Protein AF-A0AA86YNT6-F1 (afdb_monomer)

Solvent-accessible surface area (backbone atoms only — not compara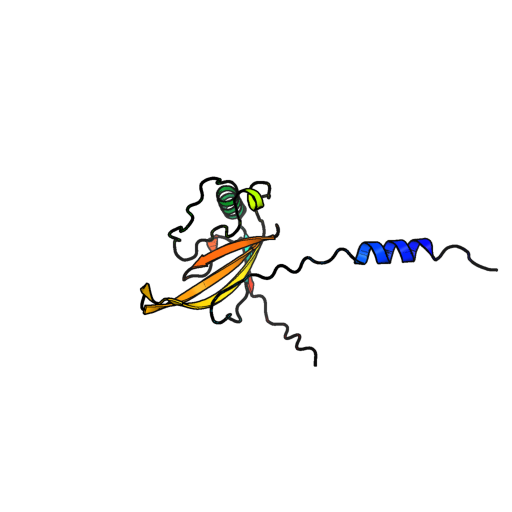ble to full-atom values): 8532 Å² total; per-residue (Å²): 142,79,90,91,84,75,64,72,67,55,58,53,54,57,63,63,67,64,68,67,79,80,82,80,84,82,88,72,75,54,53,74,50,88,64,31,38,37,34,34,35,29,74,69,46,13,45,52,54,30,57,59,30,56,41,77,85,65,67,93,78,69,88,71,59,71,21,46,77,41,75,68,62,55,38,88,81,34,50,86,56,73,58,42,56,34,34,42,34,39,36,19,43,30,78,36,75,93,74,73,40,79,37,41,38,34,43,32,38,30,78,81,74,50,44,28,40,25,38,66,37,70,68,57,72,86,46,29,80,43,76,43,77,53,75,86,78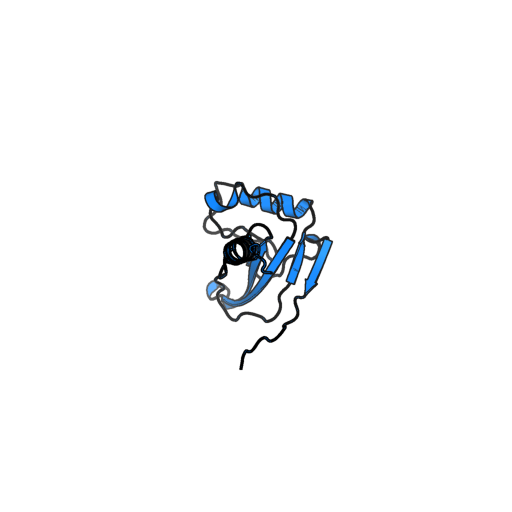,84,79,73,82,128

Nearest PDB structures (foldseek):
  3q62-assembly1_A  TM=4.405E-01  e=9.049E-01  Yersinia pestis CO92
  4b0j-assembly6_N  TM=4.003E-01  e=1.019E+00  Pseudomonas aeruginosa PAO1
  5ho9-assembly2_B  TM=5.752E-01  e=8.625E+00  Geobacillus stearothermophilus
  3px3-assembly1_D  TM=3.739E-01  e=2.794E+00  Streptomyces fradiae
  5a65-assembly2_B  TM=2.263E-01  e=7.137E-01  Mus musculus

pLDDT: mean 83.21, std 17.57, range [40.44, 98.56]

Organism: NCBI:txid471874

Foldseek 3Di:
DDDDPDPPVVVVVVVVVPPPPPDDDDDDDAAWDQWKKKFQFDPVLLVVQLVLLQDQDDDPDDDADAQDKHFPDHSVVRNPDHRFRMKMKTWHWDQDPVVRDIKIKMWMATPRRTIIIGIRHHHDNNRGPDMDIDHDPPPPPD

Secondary structure (DSSP, 8-state):
-----SSHHHHHHHHHTT-----------SEEEEEEEEEEE-HHHHHHHHHHHT-SS--SS----TT--EE-S-HHHHTTPPPPSEEEEEEEEEEETTTTEEEEEEEEEETTS-EEEEESSPPPGGGEEEEEEE--------

Seque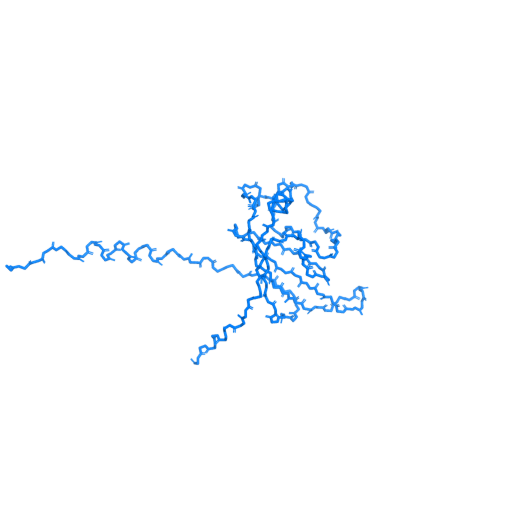nce (142 aa):
MINKLKYPLLSSLLLTLTVSATAQAVTLRGEIQPDRYTYYLTPAYGKTLKALNDKSNRPYYPIYPHGELYPYGSYQQTKDKPAPTAMTCISSVYYNRGAAANWLKIACVDNNGLEYEGNQKWPPKSVATRICKVEKHDVIPS

Structure (mmCIF, N/CA/C/O backbone):
data_AF-A0AA86YNT6-F1
#
_entry.id   AF-A0AA86YNT6-F1
#
loop_
_atom_site.group_PDB
_atom_site.id
_atom_site.type_symbol
_atom_site.label_atom_id
_atom_site.label_alt_id
_atom_site.label_comp_id
_atom_site.la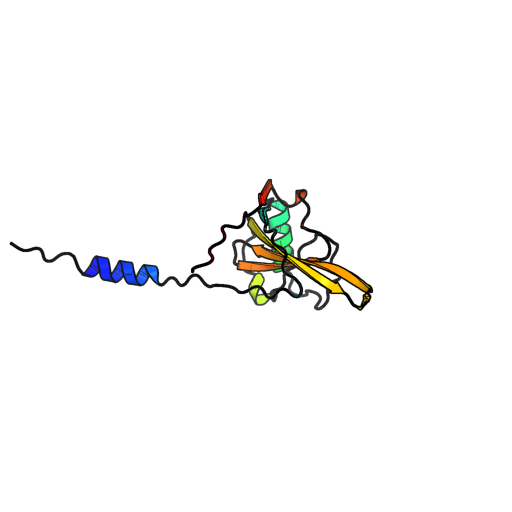bel_asym_id
_atom_site.label_entity_id
_atom_site.label_seq_id
_atom_site.pdbx_PDB_ins_code
_atom_site.Cartn_x
_atom_site.Cartn_y
_atom_site.Cartn_z
_atom_site.occupancy
_atom_site.B_iso_or_equiv
_atom_site.auth_seq_id
_atom_site.auth_comp_id
_atom_site.auth_asym_id
_atom_site.auth_atom_id
_atom_site.pdbx_PDB_model_num
ATOM 1 N N . MET A 1 1 ? -56.660 -26.804 12.114 1.00 40.59 1 MET A N 1
ATOM 2 C CA . MET A 1 1 ? -56.055 -26.781 10.758 1.00 40.59 1 MET A CA 1
ATOM 3 C C . MET A 1 1 ? -56.470 -25.458 10.115 1.00 40.59 1 MET A C 1
ATOM 5 O O . MET A 1 1 ? -57.655 -25.201 10.122 1.00 40.59 1 MET A O 1
ATOM 9 N N . ILE A 1 2 ? -55.645 -24.516 9.654 1.00 46.06 2 ILE A N 1
ATOM 10 C CA . ILE A 1 2 ? -54.264 -24.507 9.161 1.00 46.06 2 ILE A CA 1
ATOM 11 C C . ILE A 1 2 ? -53.679 -23.090 9.361 1.00 46.06 2 ILE A C 1
ATOM 13 O O . ILE A 1 2 ? -54.280 -22.088 8.989 1.00 46.06 2 ILE A O 1
ATOM 17 N N . ASN A 1 3 ? -52.500 -23.070 9.982 1.00 48.31 3 ASN A N 1
ATOM 18 C CA . ASN A 1 3 ? -51.348 -22.172 9.849 1.00 48.31 3 ASN A CA 1
ATOM 19 C C . ASN A 1 3 ? -51.492 -20.885 8.990 1.00 48.31 3 ASN A C 1
ATOM 21 O O . ASN A 1 3 ? -51.387 -20.935 7.766 1.00 48.31 3 ASN A O 1
ATOM 25 N N . LYS A 1 4 ? -51.590 -19.711 9.634 1.00 49.94 4 LYS A N 1
ATOM 26 C CA . LYS A 1 4 ? -51.435 -18.386 8.994 1.00 49.94 4 LYS A CA 1
ATOM 27 C C . LYS A 1 4 ? -50.250 -17.610 9.578 1.00 49.94 4 LYS A C 1
ATOM 29 O O . LYS A 1 4 ? -50.432 -16.541 10.138 1.00 49.94 4 LYS A O 1
ATOM 34 N N . LEU A 1 5 ? -49.031 -18.143 9.491 1.00 52.47 5 LEU A N 1
ATOM 35 C CA . LEU A 1 5 ? -47.846 -17.415 9.970 1.00 52.47 5 LEU A CA 1
ATOM 36 C C . LEU A 1 5 ? -46.560 -17.870 9.254 1.00 52.47 5 LEU A C 1
ATOM 38 O O . LEU A 1 5 ? -45.687 -18.469 9.866 1.00 52.47 5 LEU A O 1
ATOM 42 N N . LYS A 1 6 ? -46.440 -17.659 7.932 1.00 51.62 6 LYS A N 1
ATOM 43 C CA . LYS A 1 6 ? -45.190 -17.983 7.197 1.00 51.62 6 LYS A CA 1
ATOM 44 C C . LYS A 1 6 ? -44.764 -17.026 6.073 1.00 51.62 6 LYS A C 1
ATOM 46 O O . LYS A 1 6 ? -43.681 -17.210 5.537 1.00 51.62 6 LYS A O 1
ATOM 51 N N . TYR A 1 7 ? -45.539 -15.994 5.734 1.00 53.94 7 TYR A N 1
ATOM 52 C CA . TYR A 1 7 ? -45.231 -15.134 4.578 1.00 53.94 7 TYR A CA 1
ATOM 53 C C . TYR A 1 7 ? -44.521 -13.789 4.855 1.00 53.94 7 TYR A C 1
ATOM 55 O O . TYR A 1 7 ? -43.714 -13.402 4.012 1.00 53.94 7 TYR A O 1
ATOM 63 N N . PRO A 1 8 ? -44.698 -13.079 5.993 1.00 52.75 8 PRO A N 1
ATOM 64 C CA . PRO A 1 8 ? -44.028 -11.783 6.166 1.00 52.75 8 PRO A CA 1
ATOM 65 C C . PRO A 1 8 ? -42.524 -11.927 6.460 1.00 52.75 8 PRO A C 1
ATOM 67 O O . PRO A 1 8 ? -41.735 -11.073 6.074 1.00 52.75 8 PRO A O 1
ATOM 70 N N . LEU A 1 9 ? -42.111 -13.041 7.078 1.00 53.47 9 LEU A N 1
ATOM 71 C CA . LEU A 1 9 ? -40.706 -13.337 7.385 1.00 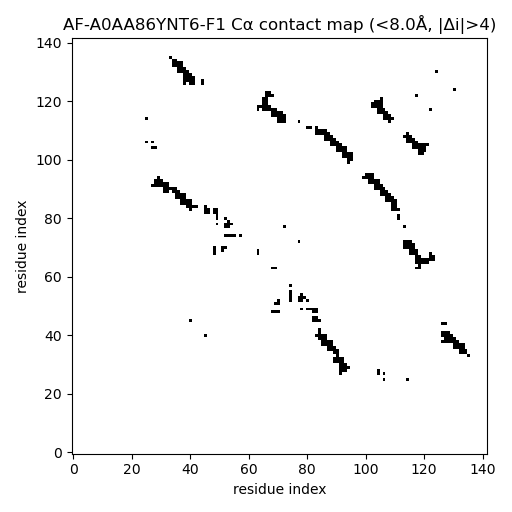53.47 9 LEU A CA 1
ATOM 72 C C . LEU A 1 9 ? -39.869 -13.628 6.131 1.00 53.47 9 LEU A C 1
ATOM 74 O O . LEU A 1 9 ? -38.729 -13.185 6.052 1.00 53.47 9 LEU A O 1
ATOM 78 N N . LEU A 1 10 ? -40.435 -14.323 5.135 1.00 53.31 10 LEU A N 1
ATOM 79 C CA . LEU A 1 10 ? -39.743 -14.586 3.868 1.00 53.31 10 LEU A CA 1
ATOM 80 C C . LEU A 1 10 ? -39.572 -13.310 3.032 1.00 53.31 10 LEU A C 1
ATOM 82 O O . LEU A 1 10 ? -38.516 -13.114 2.436 1.00 53.31 10 LEU A O 1
ATOM 86 N N . SER A 1 11 ? -40.574 -12.423 3.028 1.00 54.94 11 SER A N 1
ATOM 87 C CA . SER A 1 11 ? -40.511 -11.171 2.265 1.00 54.94 11 SER A CA 1
ATOM 88 C C . SER A 1 11 ? -39.462 -10.198 2.817 1.00 54.94 11 SER A C 1
ATOM 90 O O . SER A 1 11 ? -38.779 -9.540 2.035 1.00 54.94 11 SER A O 1
ATOM 92 N N . SER A 1 12 ? -39.281 -10.136 4.141 1.00 53.94 12 SER A N 1
ATOM 93 C CA . SER A 1 12 ? -38.222 -9.324 4.759 1.00 53.94 12 SER A CA 1
ATOM 94 C C . SER A 1 12 ? -36.820 -9.905 4.537 1.00 53.94 12 SER A C 1
ATOM 96 O O . SER A 1 12 ? -35.873 -9.142 4.364 1.00 53.94 12 SER A O 1
ATOM 98 N N . LEU A 1 13 ? -36.677 -11.236 4.487 1.00 55.28 13 LEU A N 1
ATOM 99 C CA . LEU A 1 13 ? -35.388 -11.907 4.267 1.00 55.28 13 LEU A CA 1
ATOM 100 C C . LEU A 1 13 ? -34.854 -11.703 2.834 1.00 55.28 13 LEU A C 1
ATOM 102 O O . LEU A 1 13 ? -33.652 -11.531 2.631 1.00 55.28 13 LEU A O 1
ATOM 106 N N . LEU A 1 14 ? -35.752 -11.662 1.842 1.00 56.22 14 LEU A N 1
ATOM 107 C CA . LEU A 1 14 ? -35.417 -11.358 0.444 1.00 56.22 14 LEU A CA 1
ATOM 108 C C . LEU A 1 14 ? -34.992 -9.893 0.246 1.00 56.22 14 LEU A C 1
ATOM 110 O O . LEU A 1 14 ? -34.082 -9.634 -0.536 1.00 56.22 14 LEU A O 1
ATOM 114 N N . LEU A 1 15 ? -35.578 -8.949 0.996 1.00 53.56 15 LEU A N 1
ATOM 115 C CA . LEU A 1 15 ? -35.205 -7.527 0.942 1.00 53.56 15 LEU A CA 1
ATOM 116 C C . LEU A 1 15 ? -33.846 -7.237 1.607 1.00 53.56 15 LEU A C 1
ATOM 118 O O . LEU A 1 15 ? -33.150 -6.306 1.213 1.00 53.56 15 LEU A O 1
ATOM 122 N N . THR A 1 16 ? -33.434 -8.043 2.593 1.00 55.53 16 THR A N 1
ATOM 123 C CA . THR A 1 16 ? -32.088 -7.947 3.190 1.00 55.53 16 THR A CA 1
ATOM 124 C C . THR A 1 16 ? -30.987 -8.552 2.317 1.00 55.53 16 THR A C 1
ATOM 126 O O . THR A 1 16 ? -29.823 -8.193 2.476 1.00 55.53 16 THR A O 1
ATOM 129 N N . LEU A 1 17 ? -31.326 -9.447 1.380 1.00 54.16 17 LEU A N 1
ATOM 130 C CA . LEU A 1 17 ? -30.342 -10.098 0.506 1.00 54.16 17 LEU A CA 1
ATOM 131 C C . LEU A 1 17 ? -29.905 -9.222 -0.679 1.00 54.16 17 LEU A C 1
ATOM 133 O O . LEU A 1 17 ? -28.901 -9.518 -1.320 1.00 54.16 17 LEU A O 1
ATOM 137 N N . THR A 1 18 ? -30.627 -8.135 -0.962 1.00 54.12 18 THR A N 1
ATOM 138 C CA . THR A 1 18 ? -30.293 -7.176 -2.024 1.00 54.12 18 THR A CA 1
ATOM 139 C C . THR A 1 18 ? -29.368 -6.059 -1.550 1.00 54.12 18 THR A C 1
ATOM 141 O O . THR A 1 18 ? -29.278 -5.033 -2.225 1.00 54.12 18 THR A O 1
ATOM 144 N N . VAL A 1 19 ? -28.662 -6.223 -0.419 1.00 57.50 19 VAL A N 1
ATOM 145 C CA . VAL A 1 19 ? -27.470 -5.407 -0.133 1.00 57.50 19 VAL A CA 1
ATOM 146 C C . VAL A 1 19 ? -26.434 -5.784 -1.185 1.00 57.50 19 VAL A C 1
ATOM 148 O O . VAL A 1 19 ? -25.608 -6.675 -1.010 1.00 57.50 19 VAL A O 1
ATOM 151 N N . SER A 1 20 ? -26.572 -5.143 -2.338 1.00 53.16 20 SER A N 1
ATOM 152 C CA . SER A 1 20 ? -25.706 -5.237 -3.492 1.00 53.16 20 SER A CA 1
ATOM 153 C C . SER A 1 20 ? -24.277 -5.069 -3.012 1.00 53.16 20 SER A C 1
ATOM 155 O O . SER A 1 20 ? -23.890 -3.979 -2.585 1.00 53.16 20 SER A O 1
ATOM 157 N N . ALA A 1 21 ? -23.504 -6.153 -3.062 1.00 57.19 21 ALA A N 1
ATOM 158 C CA . ALA A 1 21 ? -22.064 -6.063 -2.967 1.00 57.19 21 ALA A CA 1
ATOM 159 C C . ALA A 1 21 ? -21.629 -5.092 -4.067 1.00 57.19 21 ALA A C 1
ATOM 161 O O . ALA A 1 21 ? -21.768 -5.382 -5.256 1.00 57.19 21 ALA A O 1
ATOM 162 N N . THR A 1 22 ? -21.196 -3.894 -3.681 1.00 57.25 22 THR A N 1
ATOM 163 C CA . THR A 1 22 ? -20.681 -2.920 -4.634 1.00 57.25 22 THR A CA 1
ATOM 164 C C . THR A 1 22 ? -19.387 -3.494 -5.189 1.00 57.25 22 THR A C 1
ATOM 166 O O . THR A 1 22 ? -18.358 -3.481 -4.514 1.00 57.25 22 THR A O 1
ATOM 169 N N . ALA A 1 23 ? -19.446 -4.051 -6.396 1.00 62.09 23 ALA A N 1
ATOM 170 C CA . ALA A 1 23 ? -18.255 -4.448 -7.121 1.00 62.09 23 ALA A CA 1
ATOM 171 C C . ALA A 1 23 ? -17.528 -3.169 -7.552 1.00 62.09 23 ALA A C 1
ATOM 173 O O . ALA A 1 23 ? -18.007 -2.424 -8.405 1.00 62.09 23 ALA A O 1
ATOM 174 N N . GLN A 1 24 ? -16.393 -2.890 -6.919 1.00 66.62 24 GLN A N 1
ATOM 175 C CA . GLN A 1 24 ? -15.491 -1.820 -7.330 1.00 66.62 24 GLN A CA 1
ATOM 176 C C . GLN A 1 24 ? -14.472 -2.418 -8.298 1.00 66.62 24 GLN A C 1
ATOM 178 O O . GLN A 1 24 ? -13.771 -3.376 -7.963 1.00 66.62 24 GLN A O 1
ATOM 183 N N . ALA A 1 25 ? -14.424 -1.886 -9.517 1.00 74.56 25 ALA A N 1
ATOM 184 C CA . ALA A 1 25 ? -13.433 -2.277 -10.505 1.00 74.56 25 ALA A CA 1
ATOM 185 C C . ALA A 1 25 ? -12.212 -1.364 -10.372 1.00 74.56 25 ALA A C 1
ATOM 187 O O . ALA A 1 25 ? -12.285 -0.174 -10.669 1.00 74.56 25 ALA A O 1
ATOM 188 N N . VAL A 1 26 ? -11.085 -1.934 -9.949 1.00 79.69 26 VAL A N 1
ATOM 189 C CA . VAL A 1 26 ? -9.802 -1.228 -9.951 1.00 79.69 26 VAL A CA 1
ATOM 190 C C . VAL A 1 26 ? -9.271 -1.204 -11.379 1.00 79.69 26 VAL A C 1
ATOM 192 O O . VAL A 1 26 ? -9.100 -2.252 -12.005 1.00 79.69 26 VAL A O 1
ATOM 195 N N . THR A 1 27 ? -8.982 -0.012 -11.895 1.00 79.38 27 THR A N 1
ATOM 196 C CA . THR A 1 27 ? -8.356 0.131 -13.214 1.00 79.38 27 THR A CA 1
ATOM 197 C C . THR A 1 27 ? -6.845 0.060 -13.063 1.00 79.38 27 THR A C 1
ATOM 199 O O . THR A 1 27 ? -6.232 0.937 -12.462 1.00 79.38 27 THR A O 1
ATOM 202 N N . LEU A 1 28 ? -6.229 -0.978 -13.628 1.00 86.62 28 LEU A N 1
ATOM 203 C CA . LEU A 1 28 ? -4.789 -1.191 -13.544 1.00 86.62 28 LEU A CA 1
ATOM 204 C C . LEU A 1 28 ? -4.204 -1.421 -14.940 1.00 86.62 28 LEU A C 1
ATOM 206 O O . LEU A 1 28 ? -4.602 -2.338 -15.653 1.00 86.62 28 LEU A O 1
ATOM 210 N N . ARG A 1 29 ? -3.266 -0.562 -15.348 1.00 87.38 29 ARG A N 1
ATOM 211 C CA . ARG A 1 29 ? -2.626 -0.643 -16.666 1.00 87.38 29 ARG A CA 1
ATOM 212 C C . ARG A 1 29 ? -1.547 -1.720 -16.687 1.00 87.38 29 ARG A C 1
ATOM 214 O O . ARG A 1 29 ? -0.661 -1.703 -15.846 1.00 87.38 29 ARG A O 1
ATOM 221 N N . GLY A 1 30 ? -1.516 -2.493 -17.768 1.00 91.56 30 GLY A N 1
ATOM 222 C CA . GLY A 1 30 ? -0.461 -3.465 -18.043 1.00 91.56 30 GLY A CA 1
ATOM 223 C C . GLY A 1 30 ? -0.969 -4.891 -17.911 1.00 91.56 30 GLY A C 1
ATOM 224 O O . GLY A 1 30 ? -2.171 -5.130 -17.822 1.00 91.56 30 GLY A O 1
ATOM 225 N N . GLU A 1 31 ? -0.043 -5.837 -17.915 1.00 93.94 31 GLU A N 1
ATOM 226 C CA . GLU A 1 31 ? -0.352 -7.248 -17.734 1.00 93.94 31 GLU A CA 1
ATOM 227 C C . GLU A 1 31 ? -0.552 -7.544 -16.247 1.00 93.94 31 GLU A C 1
ATOM 229 O O . GLU A 1 31 ? 0.396 -7.461 -15.459 1.00 93.94 31 GLU A O 1
ATOM 234 N N . ILE A 1 32 ? -1.788 -7.869 -15.862 1.00 93.06 32 ILE A N 1
ATOM 235 C CA . ILE A 1 32 ? -2.136 -8.249 -14.490 1.00 93.06 32 ILE A CA 1
ATOM 236 C C . ILE A 1 32 ? -1.369 -9.512 -14.104 1.00 93.06 32 ILE A C 1
ATOM 238 O O . ILE A 1 32 ? -1.408 -10.521 -14.803 1.00 93.06 32 ILE A O 1
ATOM 242 N N . GLN A 1 33 ? -0.696 -9.457 -12.962 1.00 93.06 33 GLN A N 1
ATOM 243 C CA . GLN A 1 33 ? 0.055 -10.582 -12.424 1.00 93.06 33 GLN A CA 1
ATOM 244 C C . GLN A 1 33 ? -0.851 -11.459 -11.546 1.00 93.06 33 GLN A C 1
ATOM 246 O O . GLN A 1 33 ? -1.778 -10.948 -10.913 1.00 93.06 33 GLN A O 1
ATOM 251 N N . PRO A 1 34 ? -0.585 -12.775 -11.460 1.00 89.38 34 PRO A N 1
ATOM 252 C CA . PRO A 1 34 ? -1.436 -13.710 -10.719 1.00 89.38 34 PRO A CA 1
ATOM 253 C C . PRO A 1 34 ? -1.365 -13.526 -9.198 1.00 89.38 34 PRO A C 1
ATOM 255 O O . PRO A 1 34 ? -2.265 -13.953 -8.478 1.00 89.38 34 PRO A O 1
ATOM 258 N N . ASP A 1 35 ? -0.291 -12.912 -8.705 1.00 91.62 35 ASP A N 1
ATOM 259 C CA . ASP A 1 35 ? -0.052 -12.730 -7.283 1.00 91.62 35 ASP A CA 1
ATOM 260 C C . ASP A 1 35 ? -0.960 -11.644 -6.690 1.00 91.62 35 ASP A C 1
ATOM 262 O O . ASP A 1 35 ? -0.935 -10.475 -7.088 1.00 91.62 35 ASP A O 1
ATOM 266 N N . ARG A 1 36 ? -1.720 -12.043 -5.667 1.00 93.00 36 ARG A N 1
ATOM 267 C CA . ARG A 1 36 ? -2.564 -11.180 -4.843 1.00 93.00 36 ARG A CA 1
ATOM 268 C C . ARG A 1 36 ? -2.215 -11.395 -3.376 1.00 93.00 36 ARG A C 1
ATOM 270 O O . ARG A 1 36 ? -2.078 -12.534 -2.931 1.00 93.00 36 ARG A O 1
ATOM 277 N N . TYR A 1 37 ? -2.097 -10.314 -2.614 1.00 95.94 37 TYR A N 1
ATOM 278 C CA . TYR A 1 37 ? -1.715 -10.370 -1.203 1.00 95.94 37 TYR A CA 1
ATOM 279 C C . TYR A 1 37 ? -2.668 -9.551 -0.341 1.00 95.94 37 TYR A C 1
ATOM 281 O O . TYR A 1 37 ? -2.947 -8.395 -0.650 1.00 95.94 37 TYR A O 1
ATOM 289 N N . THR A 1 38 ? -3.118 -10.121 0.771 1.00 97.25 38 THR A N 1
ATOM 290 C CA . THR A 1 38 ? -3.824 -9.390 1.826 1.00 97.25 38 THR A CA 1
ATOM 291 C C . THR A 1 38 ? -2.855 -9.074 2.957 1.00 97.25 38 THR A C 1
ATOM 293 O O . THR A 1 38 ? -2.263 -9.970 3.561 1.00 97.25 38 THR A O 1
ATOM 296 N N . TYR A 1 39 ? -2.704 -7.788 3.249 1.00 97.94 39 TYR A N 1
ATOM 297 C CA . TYR A 1 39 ? -1.893 -7.249 4.329 1.00 97.94 39 TYR A CA 1
ATOM 298 C C . TYR A 1 39 ? -2.803 -6.913 5.509 1.00 97.94 39 TYR A C 1
ATOM 300 O O . TYR A 1 39 ? -3.710 -6.092 5.378 1.00 97.94 39 TYR A O 1
ATOM 308 N N . TYR A 1 40 ? -2.543 -7.510 6.667 1.00 98.19 40 TYR A N 1
ATOM 309 C CA . TYR A 1 40 ? -3.121 -7.085 7.941 1.00 98.19 40 TYR A CA 1
ATOM 310 C C . TYR A 1 40 ? -2.188 -6.041 8.539 1.00 98.19 40 TYR A C 1
ATOM 312 O O . TYR A 1 40 ? -1.082 -6.365 8.970 1.00 98.19 40 TYR A O 1
ATOM 320 N N . LEU A 1 41 ? -2.596 -4.779 8.475 1.00 98.44 41 LEU A N 1
ATOM 321 C CA . LEU A 1 41 ? -1.719 -3.640 8.706 1.00 98.44 41 LEU A CA 1
ATOM 322 C C . LEU A 1 41 ? -1.325 -3.521 10.176 1.00 98.44 41 LEU A C 1
ATOM 324 O O . LEU A 1 41 ? -2.095 -3.837 11.085 1.00 98.44 41 LEU A O 1
ATOM 328 N N . THR A 1 42 ? -0.126 -2.999 10.417 1.00 98.56 42 THR A N 1
ATOM 329 C CA . THR A 1 42 ? 0.202 -2.499 11.752 1.00 98.56 42 THR A CA 1
ATOM 330 C C . THR A 1 42 ? -0.663 -1.268 12.064 1.00 98.56 42 THR A C 1
ATOM 332 O O . THR A 1 42 ? -0.952 -0.475 11.161 1.00 98.56 42 THR A O 1
ATOM 335 N N . PRO A 1 43 ? -1.034 -1.028 13.337 1.00 98.44 43 PRO A N 1
ATOM 336 C CA . PRO A 1 43 ? -1.760 0.187 13.709 1.00 98.44 43 PRO A CA 1
ATOM 337 C C . PRO A 1 43 ? -1.010 1.471 13.330 1.00 98.44 43 PRO A C 1
ATOM 339 O O . PRO A 1 43 ? -1.629 2.468 12.966 1.00 98.44 43 PRO A O 1
ATOM 342 N N . ALA A 1 44 ? 0.326 1.444 13.398 1.00 98.25 44 ALA A N 1
ATOM 343 C CA . ALA A 1 44 ? 1.172 2.563 12.999 1.00 98.25 44 ALA A CA 1
ATOM 344 C C . ALA A 1 44 ? 1.017 2.876 11.504 1.00 98.25 44 ALA A C 1
ATOM 346 O O . ALA A 1 44 ? 0.755 4.022 11.146 1.00 98.25 44 ALA A O 1
ATOM 347 N N . TYR A 1 45 ? 1.093 1.862 10.637 1.00 97.75 45 TYR A N 1
ATOM 348 C CA . TYR A 1 45 ? 0.954 2.074 9.198 1.00 97.75 45 TYR A CA 1
ATOM 349 C C . TYR A 1 45 ? -0.475 2.457 8.792 1.00 97.75 45 TYR A C 1
ATOM 351 O O . TYR A 1 45 ? -0.656 3.350 7.967 1.00 97.75 45 TYR A O 1
ATOM 359 N N . GLY A 1 46 ? -1.500 1.880 9.428 1.00 97.88 46 GLY A N 1
ATOM 360 C CA . GLY A 1 46 ? -2.890 2.310 9.228 1.00 97.88 46 GLY A CA 1
ATOM 361 C C . GLY A 1 46 ? -3.091 3.802 9.528 1.00 97.88 46 GLY A C 1
ATOM 362 O O . GLY A 1 46 ? -3.746 4.514 8.764 1.00 97.88 46 GLY A O 1
ATOM 363 N N . LYS A 1 47 ? -2.464 4.323 10.594 1.00 98.00 47 LYS A N 1
ATOM 364 C CA . LYS A 1 47 ? -2.469 5.767 10.896 1.00 98.00 47 LYS A CA 1
ATOM 365 C C . LYS A 1 47 ? -1.737 6.588 9.835 1.00 98.00 47 LYS A C 1
ATOM 367 O O . LYS A 1 47 ? -2.222 7.660 9.486 1.00 98.00 47 LYS A O 1
ATOM 372 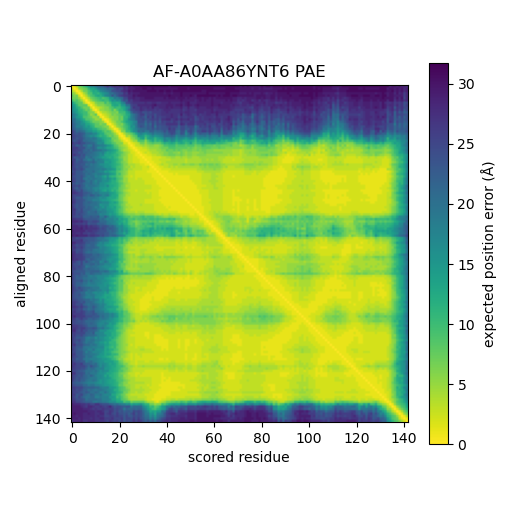N N . THR A 1 48 ? -0.621 6.093 9.297 1.00 96.00 48 THR A N 1
ATOM 373 C CA . THR A 1 48 ? 0.083 6.742 8.178 1.00 96.00 48 THR A CA 1
ATOM 374 C C . THR A 1 48 ? -0.826 6.882 6.960 1.00 96.00 48 THR A C 1
ATOM 376 O O . THR A 1 48 ? -0.946 7.977 6.410 1.00 96.00 48 THR A O 1
ATOM 379 N N . LEU A 1 49 ? -1.528 5.815 6.571 1.00 95.81 49 LEU A N 1
ATOM 380 C CA . LEU A 1 49 ? -2.459 5.853 5.440 1.00 95.81 49 LEU A CA 1
ATOM 381 C C . LEU A 1 49 ? -3.635 6.796 5.696 1.00 95.81 49 LEU A C 1
ATOM 383 O O . LEU A 1 49 ? -3.985 7.578 4.814 1.00 95.81 49 LEU A O 1
ATOM 387 N N . LYS A 1 50 ? -4.185 6.810 6.917 1.00 96.25 50 LYS A N 1
ATOM 388 C CA . LYS A 1 50 ? -5.184 7.814 7.303 1.00 96.25 50 LYS A CA 1
ATOM 389 C C . LYS A 1 50 ? -4.645 9.236 7.154 1.00 96.25 50 LYS A C 1
ATOM 391 O O . LYS A 1 50 ? -5.291 10.072 6.538 1.00 96.25 50 LYS A O 1
ATOM 396 N N . ALA A 1 51 ? -3.447 9.509 7.660 1.00 94.69 51 ALA A N 1
ATOM 397 C CA . ALA A 1 51 ? -2.849 10.834 7.548 1.00 94.69 51 ALA A CA 1
ATOM 398 C C . ALA A 1 51 ? -2.649 11.256 6.081 1.00 94.69 51 ALA A C 1
ATOM 400 O O . ALA A 1 51 ? -2.783 12.433 5.762 1.00 94.69 51 ALA A O 1
ATOM 401 N N . LEU A 1 52 ? -2.365 10.320 5.168 1.00 92.81 52 LEU A N 1
ATOM 402 C CA . LEU A 1 52 ? -2.349 10.599 3.728 1.00 92.81 52 LEU A CA 1
ATOM 403 C C . LEU A 1 52 ? -3.759 10.895 3.194 1.00 92.81 52 LEU A C 1
ATOM 405 O O . LEU A 1 52 ? -3.942 11.878 2.471 1.00 92.81 52 LEU A O 1
ATOM 409 N N . ASN A 1 53 ? -4.749 10.099 3.599 1.00 93.81 53 ASN A N 1
ATOM 410 C CA . ASN A 1 53 ? -6.168 10.267 3.270 1.00 93.81 53 ASN A CA 1
ATOM 411 C C . ASN A 1 53 ? -6.795 11.567 3.810 1.00 93.81 53 ASN A C 1
ATOM 413 O O . ASN A 1 53 ? -7.778 12.057 3.251 1.00 93.81 53 ASN A O 1
ATOM 417 N N . ASP A 1 54 ? -6.196 12.180 4.822 1.00 94.06 54 ASP A N 1
ATOM 418 C CA . ASP A 1 54 ? -6.681 13.431 5.410 1.00 94.06 54 ASP A CA 1
ATOM 419 C C . ASP A 1 54 ? -5.978 14.672 4.826 1.00 94.06 54 ASP A C 1
ATOM 421 O O . ASP A 1 54 ? -6.373 15.806 5.100 1.00 94.06 54 ASP A O 1
ATOM 425 N N . LYS A 1 55 ? -4.951 14.498 3.980 1.00 91.88 55 LYS A N 1
ATOM 426 C CA . LYS A 1 55 ? -4.290 15.623 3.296 1.00 91.88 55 LYS A CA 1
ATOM 427 C C . LYS A 1 55 ? -5.156 16.146 2.154 1.00 91.88 55 LYS A C 1
ATOM 429 O O . LYS A 1 55 ? -5.398 15.423 1.189 1.00 91.88 55 LYS A O 1
ATOM 434 N N . SER A 1 56 ? -5.557 17.413 2.242 1.00 88.31 56 SER A N 1
ATOM 435 C CA . SER A 1 56 ? -6.317 18.123 1.204 1.00 88.31 56 SER A CA 1
ATOM 436 C C . SER A 1 56 ? -5.455 18.596 0.033 1.00 88.31 56 SER A C 1
ATOM 438 O O . SER A 1 56 ? -5.928 18.629 -1.098 1.00 88.31 56 SER A O 1
ATOM 440 N N . ASN A 1 57 ? -4.181 18.907 0.279 1.00 86.00 57 ASN A N 1
ATOM 441 C CA . ASN A 1 57 ? -3.245 19.391 -0.735 1.00 86.00 57 ASN A CA 1
ATOM 442 C C . ASN A 1 57 ? -2.323 18.267 -1.241 1.00 86.00 57 ASN A C 1
ATOM 444 O O . ASN A 1 57 ? -1.113 18.285 -1.005 1.00 86.00 57 ASN A O 1
ATOM 448 N N . ARG A 1 58 ? -2.898 17.232 -1.867 1.00 83.69 58 ARG A N 1
ATOM 449 C CA . ARG A 1 58 ? -2.100 16.149 -2.466 1.00 83.69 58 ARG A CA 1
ATOM 450 C C . ARG A 1 58 ? -1.547 16.590 -3.821 1.00 83.69 58 ARG A C 1
ATOM 452 O O . ARG A 1 58 ? -2.303 17.154 -4.611 1.00 83.69 58 ARG A O 1
ATOM 459 N N . PRO A 1 59 ? -0.269 16.308 -4.124 1.00 80.31 59 PRO A N 1
ATOM 460 C CA . PRO A 1 59 ? 0.259 16.559 -5.455 1.00 80.31 59 PRO A CA 1
ATOM 461 C C . PRO A 1 59 ? -0.505 15.730 -6.494 1.00 80.31 59 PRO A C 1
ATOM 463 O O . PRO A 1 59 ? -0.809 14.564 -6.260 1.00 80.31 59 PRO A O 1
ATOM 466 N N . TYR A 1 60 ? -0.793 16.333 -7.647 1.00 73.19 60 TYR A N 1
ATOM 467 C CA . TYR A 1 60 ? -1.469 15.651 -8.756 1.00 73.19 60 TYR A CA 1
ATOM 468 C C . TYR A 1 60 ? -0.570 14.589 -9.418 1.00 73.19 60 TYR A C 1
ATOM 470 O O . TYR A 1 60 ? -1.050 13.544 -9.840 1.00 73.19 60 TYR A O 1
ATOM 478 N N . TYR A 1 61 ? 0.749 14.821 -9.423 1.00 71.19 61 TYR A N 1
ATOM 479 C CA . TYR A 1 61 ? 1.770 13.860 -9.850 1.00 71.19 61 TYR A CA 1
ATOM 480 C C . TYR A 1 61 ? 2.801 13.652 -8.740 1.00 71.19 61 TYR A C 1
ATOM 482 O O . TYR A 1 61 ? 3.839 14.319 -8.726 1.00 71.19 61 TYR A O 1
ATOM 490 N N . PRO A 1 62 ? 2.539 12.778 -7.762 1.00 72.31 62 PRO A N 1
ATOM 491 C CA . PRO A 1 62 ? 3.502 12.565 -6.699 1.00 72.31 62 PRO A CA 1
ATOM 492 C C . PRO A 1 62 ? 4.670 11.709 -7.197 1.00 72.31 62 PRO A C 1
ATOM 494 O O . PRO A 1 62 ? 4.498 10.753 -7.953 1.00 72.31 62 PRO A O 1
ATOM 497 N N . ILE A 1 63 ? 5.872 12.030 -6.721 1.00 75.44 63 ILE A N 1
ATOM 498 C CA . ILE A 1 63 ? 7.023 11.137 -6.845 1.00 75.44 63 ILE A CA 1
ATOM 499 C C . ILE A 1 63 ? 6.930 10.138 -5.696 1.00 75.44 63 ILE A C 1
ATOM 501 O O . ILE A 1 63 ? 7.036 10.504 -4.527 1.00 75.44 63 ILE A O 1
ATOM 505 N N . TYR A 1 64 ? 6.694 8.881 -6.047 1.00 74.31 64 TYR A N 1
ATOM 506 C CA . TYR A 1 64 ? 6.411 7.819 -5.096 1.00 74.31 64 TYR A CA 1
ATOM 507 C C . TYR A 1 64 ? 7.657 6.961 -4.850 1.00 74.31 64 TYR A C 1
ATOM 509 O O . TYR A 1 64 ? 8.079 6.244 -5.765 1.00 74.31 64 TYR A O 1
ATOM 517 N N . PRO A 1 65 ? 8.247 6.995 -3.643 1.00 87.62 65 PRO A N 1
ATOM 518 C CA . PRO A 1 65 ? 9.193 5.982 -3.210 1.00 87.62 65 PRO A CA 1
ATOM 519 C C . PRO A 1 65 ? 8.706 4.557 -3.510 1.00 87.62 65 PRO A C 1
ATOM 521 O O . PRO A 1 65 ? 7.530 4.224 -3.361 1.00 87.62 65 PRO A O 1
ATOM 524 N N . HIS A 1 66 ? 9.624 3.700 -3.951 1.00 90.62 66 HIS A N 1
ATOM 525 C CA . HIS A 1 66 ? 9.287 2.331 -4.332 1.00 90.62 66 HIS A CA 1
ATOM 526 C C . HIS A 1 66 ? 8.809 1.520 -3.129 1.00 90.62 66 HIS A C 1
ATOM 528 O O . HIS A 1 66 ? 9.509 1.434 -2.122 1.00 90.62 66 HIS A O 1
ATOM 534 N N . GLY A 1 67 ? 7.652 0.873 -3.270 1.00 90.19 67 GLY A N 1
ATOM 535 C CA . GLY A 1 67 ? 7.032 0.080 -2.206 1.00 90.19 67 GLY A CA 1
ATOM 536 C C . GLY A 1 67 ? 6.161 0.883 -1.239 1.00 90.19 67 GLY A C 1
ATOM 537 O O . GLY A 1 67 ? 5.480 0.275 -0.422 1.00 90.19 67 GLY A O 1
ATOM 538 N N . GLU A 1 68 ? 6.125 2.212 -1.338 1.00 92.19 68 GLU A N 1
ATOM 539 C CA . GLU A 1 68 ? 5.157 3.013 -0.585 1.00 92.19 68 GLU A CA 1
ATOM 540 C C . GLU A 1 68 ? 3.806 3.079 -1.304 1.00 92.19 68 GLU A C 1
ATOM 542 O O . GLU A 1 68 ? 3.727 2.999 -2.536 1.00 92.19 68 GLU A O 1
ATOM 547 N N . LEU A 1 69 ? 2.743 3.221 -0.511 1.00 93.31 69 LEU A N 1
ATOM 548 C CA . LEU A 1 69 ? 1.365 3.300 -0.981 1.00 93.31 69 LEU A CA 1
ATOM 549 C C . LEU A 1 69 ? 0.813 4.711 -0.848 1.00 93.31 69 LEU A C 1
ATOM 551 O O . LEU A 1 69 ? 1.039 5.401 0.148 1.00 93.31 69 LEU A O 1
ATOM 555 N N . TYR A 1 70 ? 0.024 5.108 -1.840 1.00 91.31 70 TYR A N 1
ATOM 556 C CA . TYR A 1 70 ? -0.514 6.455 -1.932 1.00 91.31 70 TYR A CA 1
ATOM 557 C C . TYR A 1 70 ? -1.981 6.444 -2.327 1.00 91.31 70 TYR A C 1
ATOM 559 O O . TYR A 1 70 ? -2.352 5.647 -3.184 1.00 91.31 70 TYR A O 1
ATOM 567 N N . PRO A 1 71 ? -2.812 7.329 -1.755 1.00 92.12 71 PRO A N 1
ATOM 568 C CA . PRO A 1 71 ? -4.227 7.382 -2.096 1.00 92.12 71 PRO A CA 1
ATOM 569 C C . PRO A 1 71 ? -4.444 7.701 -3.579 1.00 92.12 71 PRO A C 1
ATOM 571 O O . PRO A 1 71 ? -3.882 8.675 -4.082 1.00 92.12 71 PRO A O 1
ATOM 574 N N . TYR A 1 72 ? -5.293 6.919 -4.244 1.00 88.31 72 TYR A N 1
ATOM 575 C CA . TYR A 1 72 ? -5.745 7.186 -5.614 1.00 88.31 72 TYR A CA 1
ATOM 576 C C . TYR A 1 72 ? -6.956 8.134 -5.647 1.00 88.31 72 TYR A C 1
ATOM 578 O O . TYR A 1 72 ? -7.074 8.991 -6.519 1.00 88.31 72 TYR A O 1
ATOM 586 N N . GLY A 1 73 ? -7.847 8.014 -4.657 1.00 84.38 73 GLY A N 1
ATOM 587 C CA . GLY A 1 73 ? -9.062 8.823 -4.555 1.00 84.38 73 GLY A CA 1
ATOM 588 C C . GLY A 1 73 ? -8.813 10.287 -4.172 1.00 84.38 73 GLY A C 1
ATOM 589 O O . GLY A 1 73 ? -7.796 10.648 -3.567 1.00 84.38 73 GLY A O 1
ATOM 590 N N . SER A 1 74 ? -9.791 11.142 -4.472 1.00 88.50 74 SER A N 1
ATOM 591 C CA . SER A 1 74 ? -9.777 12.554 -4.073 1.00 88.50 74 SER A CA 1
ATOM 592 C C . SER A 1 74 ? -9.865 12.711 -2.552 1.00 88.50 74 SER A C 1
ATOM 594 O O . SER A 1 74 ? -10.447 11.879 -1.859 1.00 88.50 74 SER A O 1
ATOM 596 N N . TYR A 1 75 ? -9.353 13.824 -2.017 1.00 89.75 75 TYR A N 1
ATOM 597 C CA . TYR A 1 75 ? -9.451 14.134 -0.584 1.00 89.75 75 TYR A CA 1
ATOM 598 C C . TYR A 1 75 ? -10.889 14.028 -0.044 1.00 89.75 75 TYR A C 1
ATOM 600 O O . TYR A 1 75 ? -11.106 13.466 1.027 1.00 89.75 75 TYR A O 1
ATOM 608 N N . GLN A 1 76 ? -11.883 14.503 -0.805 1.00 90.25 76 GLN A N 1
ATOM 609 C CA . GLN A 1 76 ? -13.287 14.459 -0.383 1.00 90.25 76 GLN A CA 1
ATOM 610 C C . GLN A 1 76 ? -13.818 13.028 -0.232 1.00 90.25 76 GLN A C 1
ATOM 612 O O . GLN A 1 76 ? -14.674 12.788 0.611 1.00 90.25 76 GLN A O 1
ATOM 617 N N . GLN A 1 77 ? -13.295 12.073 -1.004 1.00 88.19 77 GLN A N 1
ATOM 618 C CA . GLN A 1 77 ? -13.679 10.662 -0.902 1.00 88.19 77 GLN A CA 1
ATOM 619 C C . GLN A 1 77 ? -13.033 9.968 0.307 1.00 88.19 77 GLN A C 1
ATOM 621 O O . GLN A 1 77 ? -13.571 8.978 0.804 1.00 88.19 77 GLN A O 1
ATOM 626 N N . THR A 1 78 ? -11.887 10.468 0.783 1.00 90.75 78 THR A N 1
ATOM 627 C CA . THR A 1 78 ? -11.043 9.750 1.751 1.00 90.75 78 THR A CA 1
ATOM 628 C C . THR A 1 78 ? -11.062 10.321 3.174 1.00 90.75 78 THR A C 1
ATOM 630 O O . THR A 1 78 ? -10.858 9.558 4.115 1.00 90.75 78 THR A O 1
ATOM 633 N N . LYS A 1 79 ? -11.297 11.629 3.355 1.00 87.38 79 LYS A N 1
ATOM 634 C CA . LYS A 1 79 ? -11.039 12.378 4.610 1.00 87.38 79 LYS A CA 1
ATOM 635 C C . LYS A 1 79 ? -11.780 11.894 5.869 1.00 87.38 79 LYS A C 1
ATOM 637 O O . LYS A 1 79 ? -11.279 12.037 6.979 1.00 87.38 79 LYS A O 1
ATOM 642 N N . ASP A 1 80 ? -12.960 11.301 5.710 1.00 89.62 80 ASP A N 1
ATOM 643 C CA . ASP A 1 80 ? -13.807 10.889 6.843 1.00 89.62 80 ASP A CA 1
ATOM 644 C C . ASP A 1 80 ? -13.708 9.384 7.132 1.00 89.62 80 ASP A C 1
ATOM 646 O O . ASP A 1 80 ? -14.410 8.846 7.990 1.00 89.62 80 ASP A O 1
ATOM 650 N N . LYS A 1 81 ? -12.831 8.670 6.416 1.00 94.56 81 LYS A N 1
ATOM 651 C CA . LYS A 1 81 ? -12.640 7.234 6.615 1.00 94.56 81 LYS A CA 1
ATOM 652 C C . LYS A 1 81 ? -11.697 6.963 7.797 1.00 94.56 81 LYS A C 1
ATOM 654 O O . LYS A 1 81 ? -10.749 7.727 8.040 1.00 94.56 81 LYS A O 1
ATOM 659 N N . PRO A 1 82 ? -11.942 5.881 8.559 1.00 97.00 82 PRO A N 1
ATOM 660 C CA . PRO A 1 82 ? -11.073 5.504 9.663 1.00 97.00 82 PRO A CA 1
ATOM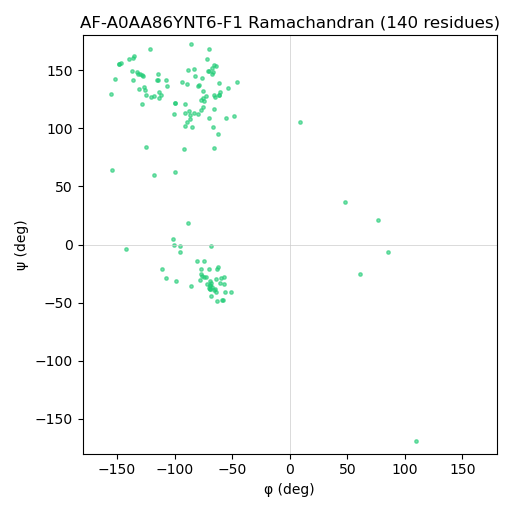 661 C C . PRO A 1 82 ? -9.729 4.980 9.143 1.00 97.00 82 PRO A C 1
ATOM 663 O O . PRO A 1 82 ? -9.562 4.688 7.960 1.00 97.00 82 PRO A O 1
ATOM 666 N N . ALA A 1 83 ? -8.760 4.833 10.047 1.00 97.81 83 ALA A N 1
ATOM 667 C CA . ALA A 1 83 ? -7.499 4.187 9.706 1.00 97.81 83 ALA A CA 1
ATOM 668 C C . ALA A 1 83 ? -7.750 2.733 9.266 1.00 97.81 83 ALA A C 1
ATOM 670 O O . ALA A 1 83 ? -8.427 2.000 9.995 1.00 97.81 83 ALA A O 1
ATOM 671 N N . PRO A 1 84 ? -7.233 2.304 8.102 1.00 97.94 84 PRO A N 1
ATOM 672 C CA . PRO A 1 84 ? -7.413 0.936 7.649 1.00 97.94 84 PRO A CA 1
ATOM 673 C C . PRO A 1 84 ? -6.658 -0.048 8.539 1.00 97.94 84 PRO A C 1
ATOM 675 O O . PRO A 1 84 ? -5.576 0.242 9.056 1.00 97.94 84 PRO A O 1
ATOM 678 N N . THR A 1 85 ? -7.228 -1.237 8.687 1.00 98.31 85 THR A N 1
ATOM 679 C CA . THR A 1 85 ? -6.652 -2.353 9.454 1.00 98.31 85 THR A CA 1
ATOM 680 C C . THR A 1 85 ? -6.209 -3.493 8.549 1.00 98.31 85 THR A C 1
ATOM 682 O O . THR A 1 85 ? -5.362 -4.298 8.934 1.00 98.31 85 THR A O 1
ATOM 685 N N . ALA A 1 86 ? -6.743 -3.559 7.332 1.00 97.81 86 ALA A N 1
ATOM 686 C CA . ALA A 1 86 ? -6.343 -4.525 6.329 1.00 97.81 86 ALA A CA 1
ATOM 687 C C . ALA A 1 86 ? -6.486 -3.937 4.927 1.00 97.81 86 ALA A C 1
ATOM 689 O O . ALA A 1 86 ? -7.301 -3.046 4.688 1.00 97.81 86 ALA A O 1
ATOM 690 N N . MET A 1 87 ? -5.716 -4.473 3.991 1.00 96.62 87 MET A N 1
ATOM 691 C CA . MET A 1 87 ? -5.871 -4.175 2.574 1.00 96.62 87 MET A CA 1
ATOM 692 C C . MET A 1 87 ? -5.499 -5.368 1.718 1.00 96.62 87 MET A C 1
ATOM 694 O O . MET A 1 87 ? -4.711 -6.218 2.129 1.00 96.62 87 MET A O 1
ATOM 698 N N . THR A 1 88 ? -6.045 -5.415 0.512 1.00 96.00 88 THR A N 1
ATOM 699 C CA . THR A 1 88 ? -5.675 -6.414 -0.483 1.00 96.00 88 THR A CA 1
ATOM 700 C C . THR A 1 88 ? -5.075 -5.741 -1.697 1.00 96.00 88 THR A C 1
ATOM 702 O O . THR A 1 88 ? -5.680 -4.835 -2.261 1.00 96.00 88 THR A O 1
ATOM 705 N N . CYS A 1 89 ? -3.900 -6.212 -2.094 1.00 95.62 89 CYS A N 1
ATOM 706 C CA . CYS A 1 89 ? -3.106 -5.672 -3.177 1.00 95.62 89 CYS A CA 1
ATOM 707 C C . CYS A 1 89 ? -2.979 -6.677 -4.321 1.00 95.62 89 CYS A C 1
ATOM 709 O O . CYS A 1 89 ? -2.795 -7.877 -4.099 1.00 95.62 89 CYS A O 1
ATOM 711 N N . ILE A 1 90 ? -3.032 -6.158 -5.539 1.00 95.19 90 ILE A N 1
ATOM 712 C CA . ILE A 1 90 ? -2.717 -6.843 -6.791 1.00 95.19 90 ILE A CA 1
ATOM 713 C C . ILE A 1 90 ? -1.597 -6.086 -7.501 1.00 95.19 90 ILE A C 1
ATOM 715 O O . ILE A 1 90 ? -1.269 -4.951 -7.139 1.00 95.19 90 ILE A O 1
ATOM 719 N N . SER A 1 91 ? -1.024 -6.701 -8.531 1.00 95.31 91 SER A N 1
ATOM 720 C CA . SER A 1 91 ? -0.001 -6.048 -9.338 1.00 95.31 91 SER A CA 1
ATOM 721 C C . SER A 1 91 ? -0.201 -6.242 -10.831 1.00 95.31 91 SER A C 1
ATOM 723 O O . SER A 1 91 ? -0.920 -7.134 -11.278 1.00 95.31 91 SER A O 1
ATOM 725 N N . SER A 1 92 ? 0.458 -5.386 -11.599 1.00 95.25 92 SER A N 1
ATOM 726 C CA . SER A 1 92 ? 0.611 -5.519 -13.040 1.00 95.25 92 SER A CA 1
ATOM 727 C C . SER A 1 92 ? 2.018 -5.126 -13.460 1.00 95.25 92 SER A C 1
ATOM 729 O O . SER A 1 92 ? 2.713 -4.407 -12.736 1.00 95.25 92 SER A O 1
ATOM 731 N N . VAL A 1 93 ? 2.429 -5.573 -14.639 1.00 96.00 93 VAL A N 1
ATOM 732 C CA . VAL A 1 93 ? 3.668 -5.134 -15.277 1.00 96.00 93 VAL A CA 1
ATOM 733 C C . VAL A 1 93 ? 3.317 -4.319 -16.512 1.00 96.00 93 VAL A C 1
ATOM 735 O O . VAL A 1 93 ? 2.541 -4.753 -17.362 1.00 96.00 93 VAL A O 1
ATOM 738 N N . TYR A 1 94 ? 3.886 -3.122 -16.623 1.00 93.38 94 TYR A N 1
ATOM 739 C CA . TYR A 1 94 ? 3.709 -2.264 -17.790 1.00 93.38 94 TYR A CA 1
ATOM 740 C C . TYR A 1 94 ? 5.050 -1.716 -18.273 1.00 93.38 94 TYR A C 1
ATOM 742 O O . TYR A 1 94 ? 5.954 -1.450 -17.481 1.00 93.38 94 TYR A O 1
ATOM 750 N N . TYR A 1 95 ? 5.168 -1.496 -19.582 1.00 94.00 95 TYR A N 1
ATOM 751 C CA . TYR A 1 95 ? 6.352 -0.859 -20.149 1.00 94.00 95 TYR A CA 1
ATOM 752 C C . TYR A 1 95 ? 6.316 0.658 -19.917 1.00 94.00 95 TYR A C 1
ATOM 754 O O . TYR A 1 95 ? 5.442 1.365 -20.438 1.00 94.00 95 TYR A O 1
ATOM 762 N N . ASN A 1 96 ? 7.270 1.171 -19.142 1.00 90.81 96 ASN A N 1
ATOM 763 C CA . ASN A 1 96 ? 7.487 2.598 -18.953 1.00 90.81 96 ASN A CA 1
ATOM 764 C C . ASN A 1 96 ? 8.400 3.130 -20.065 1.00 90.81 96 ASN A C 1
ATOM 766 O O . ASN A 1 96 ? 9.593 2.833 -20.099 1.00 90.81 96 ASN A O 1
ATOM 770 N N . ARG A 1 97 ? 7.841 3.964 -20.951 1.00 90.44 97 ARG A N 1
ATOM 771 C CA . ARG A 1 97 ? 8.584 4.553 -22.077 1.00 90.44 97 ARG A CA 1
ATOM 772 C C . ARG A 1 97 ? 9.695 5.508 -21.639 1.00 90.44 97 ARG A C 1
ATOM 774 O O . ARG A 1 97 ? 10.755 5.491 -22.245 1.00 90.44 97 ARG A O 1
ATOM 781 N N . GLY A 1 98 ? 9.467 6.320 -20.605 1.00 89.75 98 GLY A N 1
ATOM 782 C CA . GLY A 1 98 ? 10.448 7.308 -20.143 1.00 89.75 98 GLY A CA 1
ATOM 783 C C . GLY A 1 98 ? 11.687 6.667 -19.519 1.00 89.75 98 GLY A C 1
ATOM 784 O O . GLY A 1 98 ? 12.789 7.172 -19.684 1.00 89.75 98 GLY A O 1
ATOM 785 N N . ALA A 1 99 ? 11.512 5.527 -18.851 1.00 89.25 99 ALA A N 1
ATOM 786 C CA . ALA A 1 99 ? 12.605 4.753 -18.265 1.00 89.25 99 ALA A CA 1
ATOM 787 C C . ALA A 1 99 ? 13.115 3.617 -19.169 1.00 89.25 99 ALA A C 1
ATOM 789 O O . ALA A 1 99 ? 14.012 2.884 -18.762 1.00 89.25 99 ALA A O 1
ATOM 790 N N . ALA A 1 100 ? 12.514 3.437 -20.351 1.00 93.88 100 ALA A N 1
ATOM 791 C CA . ALA A 1 100 ? 12.775 2.337 -21.279 1.00 93.88 100 ALA A CA 1
ATOM 792 C C . ALA A 1 100 ? 12.785 0.937 -20.620 1.00 93.88 100 ALA A C 1
ATOM 794 O O . ALA A 1 100 ? 13.563 0.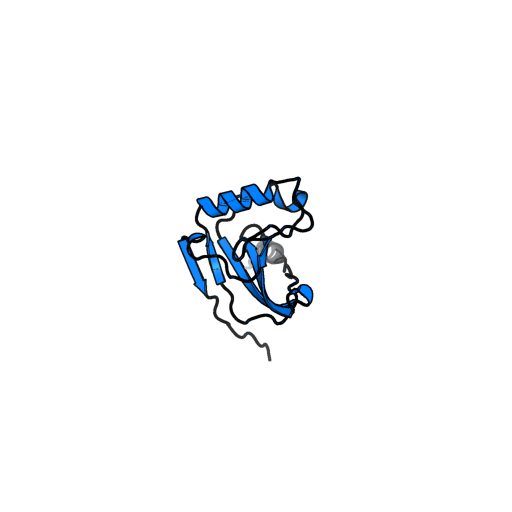066 -21.005 1.00 93.88 100 ALA A O 1
ATOM 795 N N . ALA A 1 101 ? 11.919 0.706 -19.627 1.00 93.56 101 ALA A N 1
ATOM 796 C CA . ALA A 1 101 ? 11.935 -0.504 -18.803 1.00 93.56 101 ALA A CA 1
ATOM 797 C C . ALA A 1 101 ? 10.533 -0.938 -18.355 1.00 93.56 101 ALA A C 1
ATOM 799 O O . ALA A 1 101 ? 9.617 -0.123 -18.237 1.00 93.56 101 ALA A O 1
ATOM 800 N N . ASN A 1 102 ? 10.377 -2.228 -18.051 1.00 93.88 102 ASN A N 1
ATOM 801 C CA . ASN A 1 102 ? 9.161 -2.769 -17.444 1.00 93.88 102 ASN A CA 1
ATOM 802 C C . ASN A 1 102 ? 9.099 -2.410 -15.960 1.00 93.88 102 ASN A C 1
ATOM 804 O O . ASN A 1 102 ? 10.035 -2.688 -15.210 1.00 93.88 102 ASN A O 1
ATOM 808 N N . TRP A 1 103 ? 7.997 -1.799 -15.532 1.00 93.31 103 TRP A N 1
ATOM 809 C CA . TRP A 1 103 ? 7.755 -1.424 -14.143 1.00 93.31 103 TRP A CA 1
ATOM 810 C C . TRP A 1 103 ? 6.589 -2.219 -13.568 1.00 93.31 103 TRP A C 1
ATOM 812 O O . TRP A 1 103 ? 5.571 -2.431 -14.226 1.00 93.31 103 TRP A O 1
ATOM 822 N N . LEU A 1 104 ? 6.737 -2.607 -12.303 1.00 93.88 104 LEU A N 1
ATOM 823 C CA . LEU A 1 104 ? 5.645 -3.139 -11.500 1.00 93.88 104 LEU A CA 1
ATOM 824 C C . LEU A 1 104 ? 4.728 -1.986 -11.071 1.00 93.88 104 LEU A C 1
ATOM 826 O O . LEU A 1 104 ? 5.204 -0.976 -10.551 1.00 93.88 104 LEU A O 1
ATOM 830 N N . LYS A 1 105 ? 3.420 -2.136 -11.240 1.00 93.81 105 LYS A N 1
ATOM 831 C CA . LYS A 1 105 ? 2.403 -1.256 -10.659 1.00 93.81 105 LYS A CA 1
ATOM 832 C C . LYS A 1 105 ? 1.611 -2.053 -9.636 1.00 93.81 105 LYS A C 1
ATOM 834 O O . LYS A 1 105 ? 1.173 -3.161 -9.936 1.00 93.81 105 LYS A O 1
ATOM 839 N N . ILE A 1 106 ? 1.431 -1.491 -8.449 1.00 94.62 106 ILE A N 1
ATOM 840 C CA . ILE A 1 106 ? 0.627 -2.063 -7.371 1.00 94.62 106 ILE A CA 1
ATOM 841 C C . ILE A 1 106 ? -0.668 -1.269 -7.268 1.00 94.62 106 ILE A C 1
ATOM 843 O O . ILE A 1 106 ? -0.630 -0.038 -7.279 1.00 94.62 106 ILE A O 1
ATOM 847 N N . ALA A 1 107 ? -1.784 -1.973 -7.116 1.00 94.75 107 ALA A N 1
ATOM 848 C CA . ALA A 1 107 ? -3.040 -1.379 -6.687 1.00 94.75 107 ALA A CA 1
ATOM 849 C C . ALA A 1 107 ? -3.569 -2.133 -5.469 1.00 94.75 107 ALA A C 1
ATOM 851 O O . ALA A 1 107 ? -3.580 -3.365 -5.458 1.00 94.75 107 ALA A O 1
ATOM 852 N N . CYS A 1 108 ? -3.990 -1.397 -4.447 1.00 95.19 108 CYS A N 1
ATOM 853 C CA . CYS A 1 108 ? -4.508 -1.941 -3.201 1.00 95.19 108 CYS A CA 1
ATOM 854 C C . CYS A 1 108 ? -5.870 -1.338 -2.872 1.00 95.19 108 CYS A C 1
ATOM 856 O O . CYS A 1 108 ? -6.088 -0.152 -3.095 1.00 95.19 108 CYS A O 1
ATOM 858 N N . VAL A 1 109 ? -6.747 -2.139 -2.274 1.00 95.19 109 VAL A N 1
ATOM 859 C CA . VAL A 1 109 ? -8.023 -1.690 -1.705 1.00 95.19 109 VAL A CA 1
ATOM 860 C C . VAL A 1 109 ? -8.036 -2.026 -0.221 1.00 95.19 109 VAL A C 1
ATOM 862 O O . VAL A 1 109 ? -7.768 -3.174 0.151 1.00 95.19 109 VAL A O 1
ATOM 865 N N . ASP A 1 110 ? -8.311 -1.039 0.628 1.00 96.44 110 ASP A N 1
ATOM 866 C CA . ASP A 1 110 ? -8.427 -1.251 2.071 1.00 96.44 110 ASP A CA 1
ATOM 867 C C . ASP A 1 110 ? -9.827 -1.702 2.513 1.00 96.44 110 ASP A C 1
ATOM 869 O O . ASP A 1 110 ? -10.790 -1.727 1.747 1.00 96.44 110 ASP A O 1
ATOM 873 N N . ASN A 1 111 ? -9.951 -2.062 3.788 1.00 95.19 111 ASN A N 1
ATOM 874 C CA . ASN A 1 111 ? -11.212 -2.486 4.393 1.00 95.19 111 ASN A CA 1
ATOM 875 C C . ASN A 1 111 ? -12.268 -1.365 4.526 1.00 95.19 111 ASN A C 1
ATOM 877 O O . ASN A 1 111 ? -13.370 -1.639 4.997 1.00 95.19 111 ASN A O 1
ATOM 881 N N . ASN A 1 112 ? -11.954 -0.131 4.122 1.00 94.50 112 ASN A N 1
ATOM 882 C CA . ASN A 1 112 ? -12.899 0.980 3.990 1.00 94.50 112 ASN A CA 1
ATOM 883 C C . ASN A 1 112 ? -13.336 1.210 2.531 1.00 94.50 112 ASN A C 1
ATOM 885 O O . ASN A 1 112 ? -14.126 2.126 2.275 1.00 94.50 112 ASN A O 1
ATOM 889 N N . GLY A 1 113 ? -12.815 0.414 1.590 1.00 92.69 113 GLY A N 1
ATOM 890 C CA . GLY A 1 113 ? -13.038 0.564 0.155 1.00 92.69 113 GLY A CA 1
ATOM 891 C C . GLY A 1 113 ? -12.233 1.701 -0.475 1.00 92.69 113 GLY A C 1
ATOM 892 O O . GLY A 1 113 ? -12.637 2.206 -1.521 1.00 92.69 113 GLY A O 1
ATOM 893 N N . LEU A 1 114 ? -11.145 2.154 0.161 1.00 94.06 114 LEU A N 1
ATOM 894 C CA . LEU A 1 114 ? -10.254 3.162 -0.413 1.00 94.06 114 LEU A CA 1
ATOM 895 C C . LEU A 1 114 ? -9.149 2.516 -1.245 1.00 94.06 114 LEU A C 1
ATOM 897 O O . LEU A 1 114 ? -8.549 1.519 -0.842 1.00 94.06 114 LEU A O 1
ATOM 901 N N . GLU A 1 115 ? -8.869 3.133 -2.390 1.00 93.69 115 GLU A N 1
ATOM 902 C CA . GLU A 1 115 ? -7.860 2.690 -3.346 1.00 93.69 115 GLU A CA 1
ATOM 903 C C . GLU A 1 115 ? -6.512 3.376 -3.117 1.00 93.69 115 GLU A C 1
ATOM 905 O O . GLU A 1 115 ? -6.431 4.589 -2.884 1.00 93.69 115 GLU A O 1
ATOM 910 N N . TYR A 1 116 ? -5.447 2.588 -3.249 1.00 93.56 116 TYR A N 1
ATOM 911 C CA . TYR A 1 116 ? -4.068 3.036 -3.152 1.00 93.56 116 TYR A CA 1
ATOM 912 C C . TYR A 1 116 ? -3.244 2.499 -4.312 1.00 93.56 116 TYR A C 1
ATOM 914 O O . TYR A 1 116 ? -3.422 1.360 -4.744 1.00 93.56 116 TYR A O 1
ATOM 922 N N . GLU A 1 117 ? -2.274 3.288 -4.749 1.00 92.56 117 GLU A N 1
ATOM 923 C CA . GLU A 1 117 ? -1.300 2.893 -5.755 1.00 92.56 117 GLU A CA 1
ATOM 924 C C . GLU A 1 117 ? 0.111 2.832 -5.172 1.00 92.56 117 GLU A C 1
ATOM 926 O O . GLU A 1 117 ? 0.490 3.640 -4.323 1.00 92.56 117 GLU A O 1
ATOM 931 N N . GLY A 1 118 ? 0.908 1.899 -5.685 1.00 92.31 118 GLY A N 1
ATOM 932 C CA . GLY A 1 118 ? 2.347 1.808 -5.446 1.00 92.31 118 GLY A CA 1
ATOM 933 C C . GLY A 1 118 ? 3.092 1.508 -6.744 1.00 92.31 118 GLY A C 1
ATOM 934 O O . GLY A 1 118 ? 2.502 1.036 -7.717 1.00 92.31 118 GLY A O 1
ATOM 935 N N . ASN A 1 119 ? 4.395 1.786 -6.786 1.00 90.19 119 ASN A N 1
ATOM 936 C CA . ASN A 1 119 ? 5.210 1.574 -7.986 1.00 90.19 119 ASN A CA 1
ATOM 937 C C . ASN A 1 119 ? 6.491 0.788 -7.679 1.00 90.19 119 ASN A C 1
ATOM 939 O O . ASN A 1 119 ? 7.108 0.948 -6.625 1.00 90.19 119 ASN A O 1
ATOM 943 N N . GLN A 1 120 ? 6.906 -0.010 -8.661 1.00 91.88 120 GLN A N 1
ATOM 944 C CA . GLN A 1 120 ? 8.139 -0.795 -8.797 1.00 91.88 120 GLN A CA 1
ATOM 945 C C . GLN A 1 120 ? 8.407 -1.883 -7.749 1.00 91.88 120 GLN A C 1
ATOM 947 O O . GLN A 1 120 ? 9.097 -2.852 -8.059 1.00 91.88 120 GLN A O 1
ATOM 952 N N . LYS A 1 121 ? 7.871 -1.767 -6.535 1.00 94.38 121 LYS A N 1
ATOM 953 C CA . LYS A 1 121 ? 8.011 -2.763 -5.469 1.00 94.38 121 LYS A CA 1
ATOM 954 C C . LYS A 1 121 ? 6.679 -2.979 -4.764 1.00 94.38 121 LYS A C 1
ATOM 956 O O . LYS A 1 121 ? 5.876 -2.057 -4.644 1.00 94.38 121 LYS A O 1
ATOM 961 N N . TRP A 1 122 ? 6.480 -4.199 -4.277 1.00 95.56 122 TRP A N 1
ATOM 962 C CA . TRP A 1 122 ? 5.415 -4.508 -3.328 1.00 95.56 122 TRP A CA 1
ATOM 963 C C . TRP A 1 122 ? 5.626 -3.761 -2.002 1.00 95.56 122 TRP A C 1
ATOM 965 O O . TRP A 1 122 ? 6.782 -3.503 -1.641 1.00 95.56 122 TRP A O 1
ATOM 975 N N . PRO A 1 123 ? 4.549 -3.474 -1.246 1.00 95.50 123 PRO A N 1
ATOM 976 C CA . PRO A 1 123 ? 4.665 -2.937 0.102 1.00 95.50 123 PRO A CA 1
ATOM 977 C C . PRO A 1 123 ? 5.558 -3.814 0.988 1.00 95.50 123 PRO A C 1
ATOM 979 O O . PRO A 1 123 ? 5.426 -5.049 0.956 1.00 95.50 123 PRO A O 1
ATOM 982 N N . PRO A 1 124 ? 6.480 -3.214 1.766 1.00 95.44 124 PRO A N 1
ATOM 983 C CA . PRO A 1 124 ? 7.437 -3.974 2.551 1.00 95.44 124 PRO A CA 1
ATOM 984 C C . PRO A 1 124 ? 6.733 -4.737 3.670 1.00 95.44 124 PRO A C 1
ATOM 986 O O . PRO A 1 124 ? 5.717 -4.301 4.201 1.00 95.44 124 PRO A O 1
ATOM 989 N N . LYS A 1 125 ? 7.301 -5.875 4.087 1.00 95.56 125 LYS A N 1
ATOM 990 C CA . LYS A 1 125 ? 6.682 -6.727 5.117 1.00 95.56 125 LYS A CA 1
ATOM 991 C C . LYS A 1 125 ? 6.427 -5.996 6.443 1.00 95.56 125 LYS A C 1
ATOM 993 O O . LYS A 1 125 ? 5.485 -6.337 7.144 1.00 95.56 125 LYS A O 1
ATOM 998 N N . SER A 1 126 ? 7.229 -4.976 6.753 1.00 96.56 126 SER A N 1
ATOM 999 C CA . SER A 1 126 ? 7.131 -4.158 7.968 1.00 96.56 126 SER A CA 1
ATOM 1000 C C . SER A 1 126 ? 5.818 -3.380 8.109 1.00 96.56 126 SER A C 1
ATOM 1002 O O . SER A 1 126 ? 5.473 -2.982 9.220 1.00 96.56 126 SER A O 1
ATOM 1004 N N . VAL A 1 127 ? 5.065 -3.165 7.025 1.00 96.75 127 VAL A N 1
ATOM 1005 C CA . VAL A 1 127 ? 3.780 -2.444 7.087 1.00 96.75 127 VAL A CA 1
ATOM 1006 C C . VAL A 1 127 ? 2.661 -3.281 7.704 1.00 96.75 127 VAL A C 1
ATOM 1008 O O . VAL A 1 127 ? 1.621 -2.738 8.082 1.00 96.75 127 VAL A O 1
ATOM 1011 N N . ALA A 1 128 ? 2.866 -4.595 7.829 1.00 97.75 128 ALA A N 1
ATOM 1012 C CA . ALA A 1 128 ? 1.854 -5.552 8.237 1.00 97.75 128 ALA A CA 1
ATOM 1013 C C . ALA A 1 128 ? 2.314 -6.442 9.395 1.00 97.75 128 ALA A C 1
ATOM 1015 O O . ALA A 1 128 ? 3.472 -6.834 9.493 1.00 97.75 128 ALA A O 1
ATOM 1016 N N . THR A 1 129 ? 1.368 -6.806 10.257 1.00 97.94 129 THR A N 1
ATOM 1017 C CA . THR A 1 129 ? 1.547 -7.851 11.275 1.00 97.94 129 THR A CA 1
ATOM 1018 C C . THR A 1 129 ? 1.473 -9.246 10.661 1.00 97.94 129 THR A C 1
ATOM 1020 O O . THR A 1 129 ? 2.075 -10.187 11.173 1.00 97.94 129 THR A O 1
ATOM 1023 N N . ARG A 1 130 ? 0.743 -9.387 9.548 1.00 97.44 130 ARG A N 1
ATOM 1024 C CA . ARG A 1 130 ? 0.590 -10.630 8.791 1.00 97.44 130 ARG A CA 1
ATOM 1025 C C . ARG A 1 130 ? 0.326 -10.326 7.322 1.00 97.44 130 ARG A C 1
ATOM 1027 O O . ARG A 1 130 ? -0.429 -9.409 7.006 1.00 97.44 130 ARG A O 1
ATOM 1034 N N . ILE A 1 131 ? 0.891 -11.141 6.437 1.00 96.94 131 ILE A N 1
ATOM 1035 C CA . ILE A 1 131 ? 0.633 -11.087 4.996 1.00 96.94 131 ILE A CA 1
ATOM 1036 C C . ILE A 1 131 ? 0.169 -12.465 4.548 1.00 96.94 131 ILE A C 1
ATOM 1038 O O . ILE A 1 131 ? 0.826 -13.464 4.834 1.00 96.94 131 ILE A O 1
ATOM 1042 N N . CYS A 1 132 ? -0.958 -12.508 3.850 1.00 95.44 132 CYS A N 1
ATOM 1043 C CA . CYS A 1 132 ? -1.530 -13.723 3.292 1.00 95.44 132 CYS A CA 1
ATOM 1044 C C . CYS A 1 132 ? -1.483 -13.638 1.770 1.00 95.44 132 CYS A C 1
ATOM 1046 O O . CYS A 1 132 ? -1.989 -12.675 1.193 1.00 95.44 132 CYS A O 1
ATOM 1048 N N . LYS A 1 133 ? -0.892 -14.641 1.117 1.00 93.50 133 LYS A N 1
ATOM 1049 C CA . LYS A 1 133 ? -1.053 -14.818 -0.326 1.00 93.50 133 LYS A CA 1
ATOM 1050 C C . LYS A 1 133 ? -2.466 -15.332 -0.578 1.00 93.50 133 LYS A C 1
ATOM 1052 O O . LYS A 1 133 ? -2.891 -16.289 0.062 1.00 93.50 133 LYS A O 1
ATOM 1057 N N . VAL A 1 134 ? -3.195 -14.670 -1.465 1.00 83.44 134 VAL A N 1
ATOM 1058 C CA . VAL A 1 134 ? -4.499 -15.143 -1.923 1.00 83.44 134 VAL A CA 1
ATOM 1059 C C . VAL A 1 134 ? -4.227 -16.082 -3.086 1.00 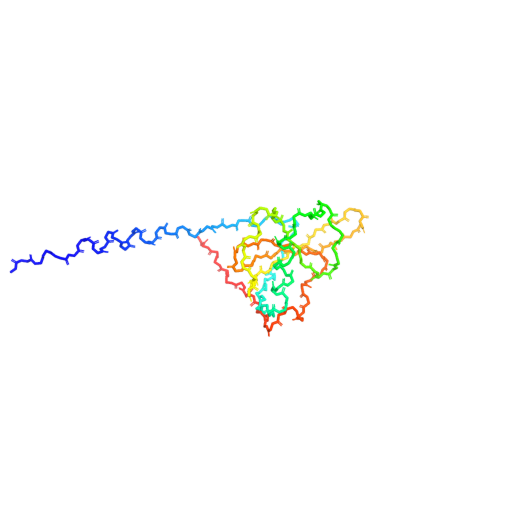83.44 134 VAL A C 1
ATOM 1061 O O . VAL A 1 134 ? -3.784 -15.645 -4.147 1.00 83.44 134 VAL A O 1
ATOM 1064 N N . GLU A 1 135 ? -4.425 -17.375 -2.864 1.00 74.19 135 GLU A N 1
ATOM 1065 C CA . GLU A 1 135 ? -4.316 -18.362 -3.932 1.00 74.19 135 GLU A CA 1
ATOM 1066 C C . GLU A 1 135 ? -5.486 -18.211 -4.912 1.00 74.19 135 GLU A C 1
ATOM 1068 O O . GLU A 1 135 ? -6.585 -17.781 -4.546 1.00 74.19 135 GLU A O 1
ATOM 1073 N N . LYS A 1 136 ? -5.241 -18.534 -6.185 1.00 57.34 136 LYS A N 1
ATOM 1074 C CA . LYS A 1 136 ? -6.304 -18.623 -7.185 1.00 57.34 136 LYS A CA 1
ATOM 1075 C C . LYS A 1 136 ? -7.226 -19.778 -6.804 1.00 57.34 136 LYS A C 1
ATOM 1077 O O . LYS A 1 136 ? -6.820 -20.932 -6.845 1.00 57.34 136 LYS A O 1
ATOM 1082 N N . HIS A 1 137 ? -8.483 -19.471 -6.516 1.00 48.97 137 HIS A N 1
ATOM 1083 C CA . HIS A 1 137 ? -9.554 -20.406 -6.819 1.00 48.97 137 HIS A CA 1
ATOM 1084 C C . HIS A 1 137 ? -10.032 -20.055 -8.224 1.00 48.97 137 HIS A C 1
ATOM 1086 O O . HIS A 1 137 ? -10.697 -19.037 -8.416 1.00 48.97 137 HIS A O 1
ATOM 1092 N N . ASP A 1 138 ? -9.614 -20.844 -9.212 1.00 40.44 138 ASP A N 1
ATOM 1093 C CA . ASP A 1 138 ? -10.120 -20.744 -10.576 1.00 40.44 138 ASP A CA 1
ATOM 1094 C C . ASP A 1 138 ? -11.623 -21.055 -10.556 1.00 40.44 138 ASP A C 1
ATOM 1096 O O . ASP A 1 138 ? -12.040 -22.209 -10.582 1.00 40.44 138 ASP A O 1
ATOM 1100 N N . VAL A 1 139 ? -12.459 -20.021 -10.483 1.00 46.62 139 VAL A N 1
ATOM 1101 C CA . VAL A 1 139 ? -13.862 -20.135 -10.881 1.00 46.62 139 VAL A CA 1
ATOM 1102 C C . VAL A 1 139 ? -13.906 -19.738 -12.347 1.00 46.62 139 VAL A C 1
ATOM 1104 O O . VAL A 1 139 ? -14.165 -18.587 -12.688 1.00 46.62 139 VAL A O 1
ATOM 1107 N N . ILE A 1 140 ? -13.577 -20.692 -13.214 1.00 42.62 140 ILE A N 1
ATOM 1108 C CA . ILE A 1 140 ? -14.038 -20.663 -14.599 1.00 42.62 140 ILE A CA 1
ATOM 1109 C C . ILE A 1 140 ? -15.425 -21.315 -14.553 1.00 42.62 140 ILE A C 1
ATOM 1111 O O . ILE A 1 140 ? -15.492 -22.540 -14.423 1.00 42.62 140 ILE A O 1
ATOM 1115 N N . PRO A 1 141 ? -16.542 -20.563 -14.569 1.00 44.22 141 PRO A N 1
ATOM 1116 C CA . PRO A 1 141 ? -17.809 -21.186 -14.900 1.00 44.22 141 PRO A CA 1
ATOM 1117 C C . PRO A 1 141 ? -17.708 -21.654 -16.356 1.00 44.22 141 PRO A C 1
ATOM 1119 O O . PRO A 1 141 ? -17.282 -20.901 -17.234 1.00 44.22 141 PRO A O 1
ATOM 1122 N N . SER A 1 142 ? -18.006 -22.938 -16.543 1.00 40.91 142 SER A N 1
ATOM 1123 C CA . SER A 1 142 ? -18.146 -23.586 -17.847 1.00 40.91 142 SER A CA 1
ATOM 1124 C C . SER A 1 142 ? -19.390 -23.094 -18.577 1.00 40.91 142 SER A C 1
ATOM 1126 O O . SER A 1 142 ? -20.332 -22.632 -17.892 1.00 40.91 142 SER A O 1
#

Radius of gyration: 20.13 Å; Cα contacts (8 Å, |Δi|>4): 231; chains: 1; bounding box: 69×46×36 Å

Mean predicted aligned error: 9.89 Å